Protein AF-F0S1W1-F1 (afdb_monomer_lite)

InterPro domains:
  IPR032820 Put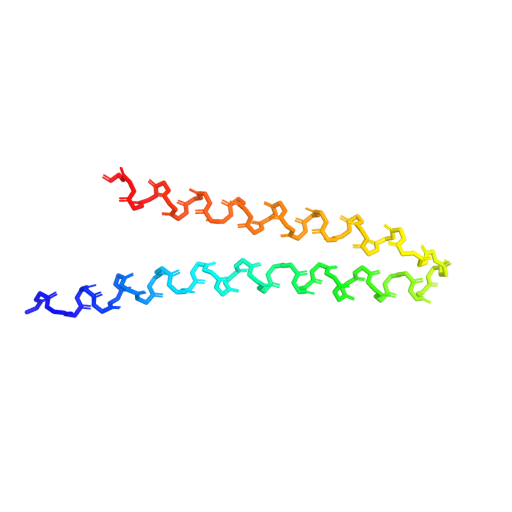ative F0F1-ATPase subunit, Ca2+/Mg2+ transporter [PF09527] (13-62)

Sequence (69 aa):
MGKLRDYIEKTSYMMVGVQFALSIIIGIVIGYYLDKWLDTFPWMTIFWFLIGFAAGLKNLYRELKKVSR

Foldseek 3Di:
DPVVVVVVVVVLVVVLVVQLVVLLVVLQVVQVVVCVVVVVPPVSNVVSNVVSNVVSVVSSVVSVVVVVD

Radius of gyration: 16.31 Å; chains: 1; bounding box: 36×11×50 Å

pLDDT: mean 84.77, std 9.5, range [53.59, 95.25]

Secondary structure (DSSP, 8-state):
-HHHHHHHHHHHHHHHHHHHHHHHHHHHHHHHHHHHHHT-TTHHHHHHHHHHHHHHHHHHHHHHHHHT-

Structure (mmCIF, N/CA/C/O backbone):
data_AF-F0S1W1-F1
#
_entry.id   AF-F0S1W1-F1
#
loop_
_atom_site.group_PDB
_atom_site.id
_atom_site.type_symbol
_atom_site.label_atom_id
_atom_site.label_alt_id
_atom_site.label_comp_id
_atom_site.label_asym_id
_atom_site.label_entity_id
_atom_site.label_seq_id
_atom_site.pdbx_PDB_ins_code
_atom_site.Cartn_x
_atom_site.Cartn_y
_atom_site.Cartn_z
_atom_site.occupancy
_atom_site.B_iso_or_equiv
_atom_site.auth_seq_id
_atom_site.auth_comp_id
_atom_site.auth_asym_id
_atom_site.auth_atom_id
_atom_site.pdbx_PDB_model_num
ATOM 1 N N . MET A 1 1 ? 12.285 -8.552 -34.431 1.00 57.38 1 MET A N 1
ATOM 2 C CA . MET A 1 1 ? 12.158 -8.930 -33.002 1.00 57.38 1 MET A CA 1
ATOM 3 C C . MET A 1 1 ? 12.344 -7.771 -32.004 1.00 57.38 1 MET A C 1
ATOM 5 O O . MET A 1 1 ? 12.208 -8.020 -30.817 1.00 57.38 1 MET A O 1
ATOM 9 N N . GLY A 1 2 ? 12.580 -6.514 -32.424 1.00 65.44 2 GLY A N 1
ATOM 10 C CA . GLY A 1 2 ? 12.752 -5.381 -31.487 1.00 65.44 2 GLY A CA 1
ATOM 11 C C . GLY A 1 2 ? 11.454 -4.862 -30.849 1.00 65.44 2 GLY A C 1
ATOM 12 O O . GLY A 1 2 ? 11.375 -4.751 -29.635 1.00 65.44 2 GLY A O 1
ATOM 13 N N . LYS A 1 3 ? 10.395 -4.652 -31.647 1.00 74.69 3 LYS A N 1
ATOM 14 C CA . LYS A 1 3 ? 9.135 -4.041 -31.172 1.00 74.69 3 LYS A CA 1
ATOM 15 C C . LYS A 1 3 ? 8.433 -4.822 -30.051 1.00 74.69 3 LYS A C 1
ATOM 17 O O . LYS A 1 3 ? 7.787 -4.224 -29.207 1.00 74.69 3 LYS A O 1
ATOM 22 N N . LEU A 1 4 ? 8.555 -6.154 -30.033 1.00 71.69 4 LEU A N 1
ATOM 23 C CA . LEU A 1 4 ? 7.887 -7.005 -29.041 1.00 71.69 4 LEU A CA 1
ATOM 24 C C . LEU A 1 4 ? 8.460 -6.813 -27.626 1.00 71.69 4 LEU A C 1
ATOM 26 O O . LEU A 1 4 ? 7.717 -6.904 -26.654 1.00 71.69 4 LEU A O 1
ATOM 30 N N . ARG A 1 5 ? 9.760 -6.510 -27.509 1.00 69.88 5 ARG A N 1
ATOM 31 C CA . ARG A 1 5 ? 10.400 -6.230 -26.217 1.00 69.88 5 ARG A CA 1
ATOM 32 C C . ARG A 1 5 ? 9.891 -4.916 -25.625 1.00 69.88 5 ARG A C 1
ATOM 34 O O . ARG A 1 5 ? 9.513 -4.924 -24.462 1.00 69.88 5 ARG A O 1
ATOM 41 N N . ASP A 1 6 ? 9.735 -3.873 -26.441 1.00 71.31 6 ASP A N 1
ATOM 42 C CA . ASP A 1 6 ? 9.169 -2.587 -26.000 1.00 71.31 6 ASP A CA 1
ATOM 43 C C . ASP A 1 6 ? 7.728 -2.718 -25.481 1.00 71.31 6 ASP A C 1
ATOM 45 O O . ASP A 1 6 ? 7.354 -2.073 -24.500 1.00 71.31 6 ASP A O 1
ATOM 49 N N . TYR A 1 7 ? 6.903 -3.567 -26.110 1.00 73.75 7 TYR A N 1
ATOM 50 C CA . TYR A 1 7 ? 5.547 -3.835 -25.614 1.00 73.75 7 TYR A CA 1
ATOM 51 C C . TYR A 1 7 ? 5.572 -4.546 -24.259 1.00 73.75 7 TYR A C 1
ATOM 53 O O . TYR A 1 7 ? 4.842 -4.153 -23.348 1.00 73.75 7 TYR A O 1
ATOM 61 N N . ILE A 1 8 ? 6.419 -5.564 -24.098 1.00 70.44 8 ILE A N 1
ATOM 62 C CA . ILE A 1 8 ? 6.559 -6.297 -22.830 1.00 70.44 8 ILE A CA 1
ATOM 63 C C . ILE A 1 8 ? 7.097 -5.370 -21.733 1.00 70.44 8 ILE A C 1
ATOM 65 O O . ILE A 1 8 ? 6.615 -5.409 -20.603 1.00 70.44 8 ILE A O 1
ATOM 69 N N . GLU A 1 9 ? 8.022 -4.477 -22.073 1.00 71.06 9 GLU A N 1
ATOM 70 C CA . GLU A 1 9 ? 8.605 -3.511 -21.147 1.00 71.06 9 GLU A CA 1
ATOM 71 C C . GLU A 1 9 ? 7.579 -2.463 -20.691 1.00 71.06 9 GLU A C 1
ATOM 73 O O . GLU A 1 9 ? 7.390 -2.272 -19.489 1.00 71.06 9 GLU A O 1
ATOM 78 N N . LYS A 1 10 ? 6.800 -1.878 -21.615 1.00 68.06 10 LYS A N 1
ATOM 79 C CA . LYS A 1 10 ? 5.666 -0.999 -21.264 1.00 68.06 10 LYS A CA 1
ATOM 80 C C . LYS A 1 10 ? 4.629 -1.691 -20.384 1.00 68.06 10 LYS A C 1
ATOM 82 O O . LYS A 1 10 ? 4.107 -1.078 -19.453 1.00 68.06 10 LYS A O 1
ATOM 87 N N . THR A 1 11 ? 4.331 -2.956 -20.670 1.00 75.12 11 THR A N 1
ATOM 88 C CA . THR A 1 11 ? 3.362 -3.742 -19.891 1.00 75.12 11 THR A CA 1
ATOM 89 C C . THR A 1 11 ? 3.890 -4.043 -18.491 1.00 75.12 11 THR A C 1
ATOM 91 O O . THR A 1 11 ? 3.120 -4.004 -17.533 1.00 75.12 11 THR A O 1
ATOM 94 N N . SER A 1 12 ? 5.203 -4.247 -18.351 1.00 75.56 12 SER A N 1
ATOM 95 C CA . SER A 1 12 ? 5.861 -4.440 -17.058 1.00 75.56 12 SER A CA 1
ATOM 96 C C . SER A 1 12 ? 5.617 -3.250 -16.127 1.00 75.56 12 SER A C 1
ATOM 98 O O . SER A 1 12 ? 5.118 -3.445 -15.022 1.00 75.56 12 SER A O 1
ATOM 100 N N . TYR A 1 13 ? 5.822 -2.009 -16.590 1.00 78.06 13 TYR A N 1
ATOM 101 C CA . TYR A 1 13 ? 5.576 -0.808 -15.773 1.00 78.06 13 TYR A CA 1
ATOM 102 C C . TYR A 1 13 ? 4.124 -0.688 -15.293 1.00 78.06 13 TYR A C 1
ATOM 104 O O . TYR A 1 13 ? 3.879 -0.392 -14.122 1.00 78.06 13 TYR A O 1
ATOM 112 N N . MET A 1 14 ? 3.155 -0.958 -16.172 1.00 83.56 14 MET A N 1
ATOM 113 C CA . MET A 1 14 ? 1.735 -0.964 -15.802 1.00 83.56 14 MET A CA 1
ATOM 114 C C . MET A 1 14 ? 1.432 -2.047 -14.761 1.00 83.56 14 MET A C 1
ATOM 116 O O . MET A 1 14 ? 0.695 -1.806 -13.804 1.00 83.56 14 MET A O 1
ATOM 120 N N . MET A 1 15 ? 2.042 -3.223 -14.902 1.00 86.56 15 MET A N 1
ATOM 121 C CA . MET A 1 15 ? 1.835 -4.340 -13.988 1.00 86.56 15 MET A CA 1
ATOM 122 C C . MET A 1 15 ? 2.365 -4.052 -12.580 1.00 86.56 15 MET A C 1
ATOM 124 O O . MET A 1 15 ? 1.733 -4.462 -11.610 1.00 86.56 15 MET A O 1
ATOM 128 N N . VAL A 1 16 ? 3.463 -3.300 -12.442 1.00 87.75 16 VAL A N 1
ATOM 129 C CA . VAL A 1 16 ? 3.980 -2.883 -11.126 1.00 87.75 16 VAL A CA 1
ATOM 130 C C . VAL A 1 16 ? 2.980 -1.988 -10.390 1.00 87.75 16 VAL A C 1
ATOM 132 O O . VAL A 1 16 ? 2.709 -2.213 -9.209 1.00 87.75 16 VAL A O 1
ATOM 135 N N . GLY A 1 17 ? 2.384 -1.012 -11.083 1.00 88.56 17 GLY A N 1
ATOM 136 C CA . GLY A 1 17 ? 1.351 -0.146 -10.504 1.00 88.56 17 GLY A CA 1
ATOM 137 C C . GLY A 1 17 ? 0.100 -0.923 -10.082 1.00 88.56 17 GLY A C 1
ATOM 138 O O . GLY A 1 17 ? -0.433 -0.708 -8.994 1.00 88.56 17 GLY A O 1
ATOM 139 N N . VAL A 1 18 ? -0.329 -1.889 -10.899 1.00 92.00 18 VAL A N 1
ATOM 140 C CA . VAL A 1 18 ? -1.462 -2.771 -10.575 1.00 92.00 18 VAL A CA 1
ATOM 141 C C . VAL A 1 18 ? -1.152 -3.659 -9.368 1.00 92.00 18 VAL A C 1
ATOM 143 O O . VAL A 1 18 ? -1.976 -3.762 -8.465 1.00 92.00 18 VAL A O 1
ATOM 146 N N . GLN A 1 19 ? 0.037 -4.265 -9.299 1.00 90.69 19 GLN A N 1
ATOM 147 C CA . GLN A 1 19 ? 0.453 -5.079 -8.149 1.00 90.69 19 GLN A CA 1
ATOM 148 C C . GLN A 1 19 ? 0.492 -4.263 -6.854 1.00 90.69 19 GLN A C 1
ATOM 150 O O . GLN A 1 19 ? 0.053 -4.745 -5.810 1.00 90.69 19 GLN A O 1
ATOM 155 N N . PHE A 1 20 ? 0.971 -3.020 -6.928 1.00 92.69 20 PHE A N 1
ATOM 156 C CA . PHE A 1 20 ? 0.962 -2.089 -5.806 1.00 92.69 20 PHE A CA 1
ATOM 157 C C . PHE A 1 20 ? -0.466 -1.808 -5.314 1.00 92.69 20 PHE A C 1
ATOM 159 O O . PHE A 1 20 ? -0.768 -2.013 -4.136 1.00 92.69 20 PHE A O 1
ATOM 166 N N . ALA A 1 21 ? -1.370 -1.427 -6.220 1.00 93.56 21 ALA A N 1
ATOM 167 C CA . ALA A 1 21 ? -2.769 -1.179 -5.878 1.00 93.56 21 ALA A CA 1
ATOM 168 C C . ALA A 1 21 ? -3.443 -2.424 -5.276 1.00 93.56 21 ALA A C 1
ATOM 170 O O . ALA A 1 21 ? -4.095 -2.331 -4.237 1.00 93.56 21 ALA A O 1
ATOM 171 N N . LEU A 1 22 ? -3.221 -3.602 -5.867 1.00 94.62 22 LEU A N 1
ATOM 172 C CA . LEU A 1 22 ? -3.755 -4.871 -5.366 1.00 94.62 22 LEU A CA 1
ATOM 173 C C . LEU A 1 22 ? -3.269 -5.183 -3.947 1.00 94.62 22 LEU A C 1
ATOM 175 O O . LEU A 1 22 ? -4.076 -5.580 -3.110 1.00 94.62 22 LEU A O 1
ATOM 179 N N . SER A 1 23 ? -1.985 -4.968 -3.642 1.00 93.31 23 SER A N 1
ATOM 180 C CA . SER A 1 23 ? -1.457 -5.211 -2.291 1.00 93.31 23 SER A CA 1
ATOM 181 C C . SER A 1 23 ? -2.110 -4.334 -1.218 1.00 93.31 23 SER A C 1
ATOM 183 O O . SER A 1 23 ? -2.397 -4.817 -0.123 1.00 93.31 23 SER A O 1
ATOM 185 N N . ILE A 1 24 ? -2.417 -3.077 -1.546 1.00 93.94 24 ILE A N 1
ATOM 186 C CA . ILE A 1 24 ? -3.132 -2.163 -0.649 1.00 93.94 24 ILE A CA 1
ATOM 187 C C . ILE A 1 24 ? -4.584 -2.606 -0.472 1.00 93.94 24 ILE A C 1
ATOM 189 O O . ILE A 1 24 ? -5.057 -2.696 0.658 1.00 93.94 24 ILE A O 1
ATOM 193 N N . ILE A 1 25 ? -5.279 -2.915 -1.572 1.00 95.25 25 ILE A N 1
ATOM 194 C CA . ILE A 1 25 ? -6.682 -3.353 -1.543 1.00 95.25 25 ILE A CA 1
ATOM 195 C C . ILE A 1 25 ? -6.829 -4.599 -0.669 1.00 95.25 25 ILE A C 1
ATOM 197 O O . ILE A 1 25 ? -7.706 -4.638 0.187 1.00 95.25 25 ILE A O 1
ATOM 201 N N . ILE A 1 26 ? -5.947 -5.589 -0.831 1.00 93.69 26 ILE A N 1
ATOM 202 C CA . ILE A 1 26 ? -5.962 -6.810 -0.016 1.00 93.69 26 ILE A CA 1
ATOM 203 C C . ILE A 1 26 ? -5.757 -6.475 1.467 1.00 93.69 26 ILE A C 1
ATOM 205 O O . ILE A 1 26 ? -6.506 -6.972 2.305 1.00 93.69 26 ILE A O 1
ATOM 209 N N . GLY A 1 27 ? -4.796 -5.604 1.798 1.00 92.19 27 GLY A N 1
ATOM 210 C CA . GLY A 1 27 ? -4.566 -5.161 3.177 1.00 92.19 27 GLY A CA 1
ATOM 211 C C . GLY A 1 27 ? -5.792 -4.483 3.792 1.00 92.19 27 GLY A C 1
ATOM 212 O O . GLY A 1 27 ? -6.194 -4.825 4.901 1.00 92.19 27 GLY A O 1
ATOM 213 N N . ILE A 1 28 ? -6.442 -3.584 3.051 1.00 92.00 28 ILE A N 1
ATOM 214 C CA . ILE A 1 28 ? -7.662 -2.900 3.504 1.00 92.00 28 ILE A CA 1
ATOM 215 C C . ILE A 1 28 ? -8.814 -3.890 3.690 1.00 92.00 28 ILE A C 1
ATOM 217 O O . ILE A 1 28 ? -9.493 -3.834 4.708 1.00 92.00 28 ILE A O 1
ATOM 221 N N . VAL A 1 29 ? -9.037 -4.806 2.742 1.00 93.94 29 VAL A N 1
ATOM 222 C CA . VAL A 1 29 ? -10.125 -5.797 2.821 1.00 93.94 29 VAL A CA 1
ATOM 223 C C . VAL A 1 29 ? -9.953 -6.701 4.041 1.00 93.94 29 VAL A C 1
ATOM 225 O O . VAL A 1 29 ? -10.912 -6.916 4.781 1.00 93.94 29 VAL A O 1
ATOM 228 N N . ILE A 1 30 ? -8.734 -7.193 4.282 1.00 91.69 30 ILE A N 1
ATOM 229 C CA . ILE A 1 30 ? -8.419 -8.016 5.457 1.00 91.69 30 ILE A CA 1
ATOM 230 C C . ILE A 1 30 ? -8.609 -7.205 6.741 1.00 91.69 30 ILE A C 1
ATOM 232 O O . ILE A 1 30 ? -9.278 -7.667 7.664 1.00 91.69 30 ILE A O 1
ATOM 236 N N . GLY A 1 31 ? -8.059 -5.991 6.789 1.00 89.75 31 GLY A N 1
ATOM 237 C CA . GLY A 1 31 ? -8.148 -5.119 7.955 1.00 89.75 31 GLY A CA 1
ATOM 238 C C . GLY A 1 31 ? -9.585 -4.739 8.307 1.00 89.75 31 GLY A C 1
ATOM 239 O O . GLY A 1 31 ? -9.955 -4.804 9.475 1.00 89.75 31 GLY A O 1
ATOM 240 N N . TYR A 1 32 ? -10.414 -4.455 7.301 1.00 90.38 32 TYR A N 1
ATOM 241 C CA . TYR A 1 32 ? -11.834 -4.160 7.475 1.00 90.38 32 TYR A CA 1
ATOM 242 C C . TYR A 1 32 ? -12.610 -5.364 8.017 1.00 90.38 32 TYR A C 1
ATOM 244 O O . TYR A 1 32 ? -13.443 -5.220 8.912 1.00 90.38 32 TYR A O 1
ATOM 252 N N . TYR A 1 33 ? -12.333 -6.565 7.500 1.00 90.25 33 TYR A N 1
ATOM 253 C CA . TYR A 1 33 ? -12.997 -7.779 7.974 1.00 90.25 33 TYR A CA 1
ATOM 254 C C . TYR A 1 33 ? -12.602 -8.113 9.419 1.00 90.25 33 TYR A C 1
ATOM 256 O O . TYR A 1 33 ? -13.459 -8.509 10.209 1.00 90.25 33 TYR A O 1
ATOM 264 N N . LEU A 1 34 ? -11.332 -7.896 9.785 1.00 88.38 34 LEU A N 1
ATOM 265 C CA . LEU A 1 34 ? -10.868 -8.020 11.169 1.00 88.38 34 LEU A CA 1
ATOM 266 C C . LEU A 1 34 ? -11.508 -6.977 12.084 1.00 88.38 34 LEU A C 1
ATOM 268 O O . LEU A 1 34 ? -11.975 -7.336 13.160 1.00 88.38 34 LEU A O 1
ATOM 272 N N . ASP A 1 35 ? -11.552 -5.713 11.662 1.00 87.31 35 ASP A N 1
ATOM 273 C CA . ASP A 1 35 ? -12.165 -4.639 12.447 1.00 87.31 35 ASP A CA 1
ATOM 274 C C . ASP A 1 35 ? -13.647 -4.907 12.707 1.00 87.31 35 ASP A C 1
ATOM 276 O O . ASP A 1 35 ? -14.123 -4.647 13.807 1.00 87.31 35 ASP A O 1
ATOM 280 N N . LYS A 1 36 ? -14.369 -5.475 11.732 1.00 86.88 36 LYS A N 1
ATOM 281 C CA . LYS A 1 36 ? -15.773 -5.874 11.900 1.00 86.88 36 LYS A CA 1
ATOM 282 C C . LYS A 1 36 ? -15.944 -7.057 12.856 1.00 86.88 36 LYS A C 1
ATOM 284 O O . LYS A 1 36 ? -16.984 -7.179 13.491 1.00 86.88 36 LYS A O 1
ATOM 289 N N . TRP A 1 37 ? -14.962 -7.952 12.928 1.00 89.25 37 TRP A N 1
ATOM 290 C CA . TRP A 1 37 ? -15.013 -9.113 13.818 1.00 89.25 37 TRP A CA 1
ATOM 291 C C . TRP A 1 37 ? -14.625 -8.769 15.263 1.00 89.25 37 TRP A C 1
ATOM 293 O O . TRP A 1 37 ? -15.150 -9.374 16.193 1.00 89.25 37 TRP A O 1
ATOM 303 N N . LEU A 1 38 ? -13.725 -7.800 15.446 1.00 87.50 38 LEU A N 1
ATOM 304 C CA . LEU A 1 38 ? -13.195 -7.385 16.750 1.00 87.50 38 LEU A CA 1
ATOM 305 C C . LEU A 1 38 ? -13.837 -6.101 17.304 1.00 87.50 38 LEU A C 1
ATOM 307 O O . LEU A 1 38 ? -13.484 -5.690 18.405 1.00 87.50 38 LEU A O 1
ATOM 311 N N . ASP A 1 39 ? -14.740 -5.458 16.552 1.00 81.69 39 ASP A N 1
ATOM 312 C CA . ASP A 1 39 ? -15.321 -4.135 16.851 1.00 81.69 39 ASP A CA 1
ATOM 313 C C . ASP A 1 39 ? -14.265 -3.026 17.082 1.00 81.69 39 ASP A C 1
ATOM 315 O O . ASP A 1 39 ? -14.507 -2.014 17.738 1.00 81.69 39 ASP A O 1
ATOM 319 N N . THR A 1 40 ? -13.066 -3.181 16.509 1.00 84.38 40 THR A N 1
ATOM 320 C CA . THR A 1 40 ? -11.931 -2.251 16.678 1.00 84.38 40 THR A CA 1
ATOM 321 C C . THR A 1 40 ? -11.839 -1.177 15.596 1.00 84.38 40 THR A C 1
ATOM 323 O O . THR A 1 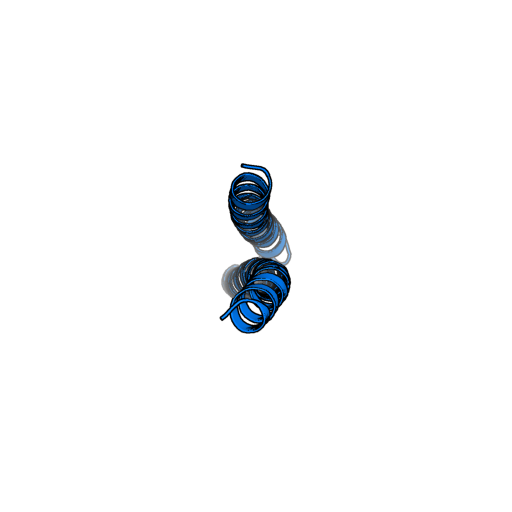40 ? -10.814 -0.497 15.497 1.00 84.38 40 THR A O 1
ATOM 326 N N . PHE A 1 41 ? -12.877 -1.014 14.772 1.00 78.56 41 PHE A N 1
ATOM 327 C CA . PHE A 1 41 ? -12.842 -0.102 13.630 1.00 78.56 41 PHE A CA 1
ATOM 328 C C . PHE A 1 41 ? -12.427 1.326 14.049 1.00 78.56 41 PHE A C 1
ATOM 330 O O . PHE A 1 41 ? -13.073 1.895 14.933 1.00 78.56 41 PHE A O 1
ATOM 337 N N . PRO A 1 42 ? -11.383 1.938 13.439 1.00 79.62 42 PRO A N 1
ATOM 338 C CA . PRO A 1 42 ? -10.636 1.527 12.237 1.00 79.62 42 PRO A CA 1
ATOM 339 C C . PRO A 1 42 ? -9.180 1.062 12.503 1.00 79.62 42 PRO A C 1
ATOM 341 O O . PRO A 1 42 ? -8.320 1.169 11.621 1.00 79.62 42 PRO A O 1
ATOM 344 N N . TRP A 1 43 ? -8.846 0.622 13.720 1.00 86.56 43 TRP A N 1
ATOM 345 C CA . TRP A 1 43 ? -7.455 0.389 14.130 1.00 86.56 43 TRP A CA 1
ATOM 346 C C . TRP A 1 43 ? -6.776 -0.758 13.372 1.00 86.56 43 TRP A C 1
ATOM 348 O O . TRP A 1 43 ? -5.639 -0.586 12.915 1.00 86.56 43 TRP A O 1
ATOM 358 N N . MET A 1 44 ? -7.441 -1.905 13.181 1.00 85.00 44 MET A N 1
ATOM 359 C CA . MET A 1 44 ? -6.850 -3.007 12.408 1.00 85.00 44 MET A CA 1
ATOM 360 C C . MET A 1 44 ? -6.757 -2.650 10.929 1.00 85.00 44 MET A C 1
ATOM 362 O O . MET A 1 44 ? -5.765 -2.993 10.287 1.00 85.00 44 MET A O 1
ATOM 366 N N . THR A 1 45 ? -7.720 -1.908 10.385 1.00 86.94 45 THR A N 1
ATOM 367 C CA . THR A 1 45 ? -7.676 -1.442 8.994 1.00 86.94 45 THR A CA 1
ATOM 368 C C . THR A 1 45 ? -6.443 -0.586 8.732 1.00 86.94 45 THR A C 1
ATOM 370 O O . THR A 1 45 ? -5.756 -0.815 7.739 1.00 86.94 45 THR A O 1
ATOM 373 N N . ILE A 1 46 ? -6.101 0.345 9.628 1.00 90.50 46 ILE A N 1
ATOM 374 C CA . ILE A 1 46 ? -4.895 1.182 9.491 1.00 90.50 46 ILE A CA 1
ATOM 375 C C . ILE A 1 46 ? -3.625 0.328 9.568 1.00 90.50 46 ILE A C 1
ATOM 377 O O . ILE A 1 46 ? -2.721 0.487 8.746 1.00 90.50 46 ILE A O 1
ATOM 381 N N . PHE A 1 47 ? -3.555 -0.601 10.521 1.00 91.88 47 PHE A N 1
ATOM 382 C CA . PHE A 1 47 ? -2.397 -1.481 10.673 1.00 91.88 47 PHE A CA 1
ATOM 383 C C . PHE A 1 47 ? -2.171 -2.358 9.430 1.00 91.88 47 PHE A C 1
ATOM 385 O O . PHE A 1 47 ? -1.071 -2.392 8.873 1.00 91.88 47 PHE A O 1
ATOM 392 N N . TRP A 1 48 ? -3.221 -3.013 8.936 1.00 89.31 48 TRP A N 1
ATOM 393 C CA . TRP A 1 48 ? -3.150 -3.853 7.739 1.00 89.31 48 TRP A CA 1
ATOM 394 C C . TRP A 1 48 ? -2.946 -3.052 6.454 1.00 89.31 48 TRP A C 1
ATOM 396 O O . TRP A 1 48 ? -2.252 -3.518 5.548 1.00 89.31 48 TRP A O 1
ATOM 406 N N . PHE A 1 49 ? -3.473 -1.829 6.383 1.00 91.88 49 PHE A N 1
ATOM 407 C CA . PHE A 1 49 ? -3.171 -0.895 5.304 1.00 91.88 49 PHE A CA 1
ATOM 408 C C . PHE A 1 49 ? -1.676 -0.573 5.251 1.00 91.88 49 PHE A C 1
ATOM 410 O O . 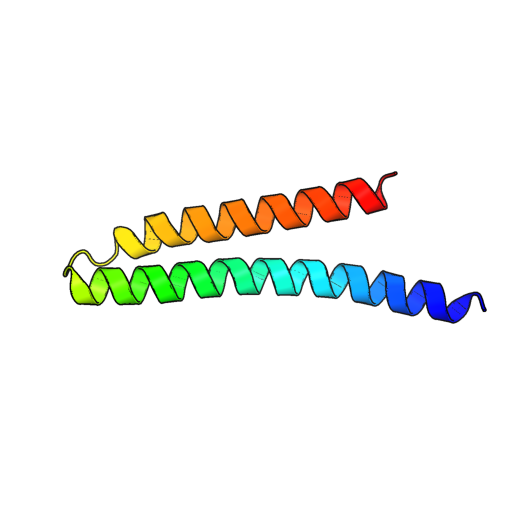PHE A 1 49 ? -1.079 -0.668 4.180 1.00 91.88 49 PHE A O 1
ATOM 417 N N . LEU A 1 50 ? -1.047 -0.255 6.388 1.00 93.81 50 LEU A N 1
ATOM 418 C CA . LEU A 1 50 ? 0.391 0.034 6.447 1.00 93.81 50 LEU A CA 1
ATOM 419 C C . LEU A 1 50 ? 1.231 -1.169 6.006 1.00 93.81 50 LEU A C 1
ATOM 421 O O . LEU A 1 50 ? 2.203 -1.001 5.268 1.00 93.81 50 LEU A O 1
ATOM 425 N N . ILE A 1 51 ? 0.834 -2.381 6.397 1.00 93.06 51 ILE A N 1
ATOM 426 C CA . ILE A 1 51 ? 1.484 -3.617 5.942 1.00 93.06 51 ILE A CA 1
ATOM 427 C C . ILE A 1 51 ? 1.327 -3.790 4.427 1.00 93.06 51 ILE A C 1
ATOM 429 O O . ILE A 1 51 ? 2.319 -4.028 3.734 1.00 93.06 51 ILE A O 1
ATOM 433 N N . GLY A 1 52 ? 0.109 -3.647 3.897 1.00 90.75 52 GLY A N 1
ATOM 434 C CA . GLY A 1 52 ? -0.166 -3.749 2.460 1.00 90.75 52 GLY A CA 1
ATOM 435 C C . GLY A 1 52 ? 0.602 -2.705 1.648 1.00 90.75 52 GLY A C 1
ATOM 436 O O . GLY A 1 52 ? 1.207 -3.026 0.625 1.00 90.75 52 GLY A O 1
ATOM 437 N N . PHE A 1 53 ? 0.670 -1.476 2.153 1.00 92.62 53 PHE A N 1
ATOM 438 C CA . PHE A 1 53 ? 1.428 -0.376 1.569 1.00 92.62 53 PHE A CA 1
ATOM 439 C C . PHE A 1 53 ? 2.937 -0.654 1.564 1.00 92.62 53 PHE A C 1
ATOM 441 O O . PHE A 1 53 ? 3.586 -0.522 0.525 1.00 92.62 53 PHE A O 1
ATOM 448 N N . ALA A 1 54 ? 3.502 -1.113 2.685 1.00 94.56 54 ALA A N 1
ATOM 449 C CA . ALA A 1 54 ? 4.916 -1.474 2.776 1.00 94.56 54 ALA A CA 1
ATOM 450 C C . ALA A 1 54 ? 5.277 -2.646 1.846 1.00 94.56 54 ALA A C 1
ATOM 452 O O . ALA A 1 54 ? 6.318 -2.619 1.183 1.00 94.56 54 ALA A O 1
ATOM 453 N N . ALA A 1 55 ? 4.411 -3.658 1.747 1.00 92.12 55 ALA A N 1
ATOM 454 C CA . ALA A 1 55 ? 4.584 -4.782 0.828 1.00 92.12 55 ALA A CA 1
ATOM 455 C C . ALA A 1 55 ? 4.556 -4.328 -0.640 1.00 92.12 55 ALA A C 1
ATOM 457 O O . ALA A 1 55 ? 5.418 -4.725 -1.432 1.00 92.12 55 ALA A O 1
ATOM 458 N N . GLY A 1 56 ? 3.615 -3.448 -0.988 1.00 91.44 56 GLY A N 1
ATOM 459 C CA . GLY A 1 56 ? 3.538 -2.828 -2.304 1.00 91.44 56 GLY A CA 1
ATOM 460 C C . GLY A 1 56 ? 4.800 -2.034 -2.639 1.00 91.44 56 GLY A C 1
ATOM 461 O O . GLY A 1 56 ? 5.394 -2.242 -3.700 1.00 91.44 56 GLY A O 1
ATOM 462 N N . LEU A 1 57 ? 5.250 -1.162 -1.732 1.00 93.56 57 LEU A N 1
ATOM 463 C CA . LEU A 1 57 ? 6.461 -0.358 -1.924 1.00 93.56 57 LEU A CA 1
ATOM 464 C C . LEU A 1 57 ? 7.705 -1.230 -2.101 1.00 93.56 57 LEU A C 1
ATOM 466 O O . LEU A 1 57 ? 8.544 -0.940 -2.951 1.00 93.56 57 LEU A O 1
ATOM 470 N N . LYS A 1 58 ? 7.820 -2.327 -1.345 1.00 91.88 58 LYS A N 1
ATOM 471 C CA . LYS A 1 58 ? 8.927 -3.281 -1.484 1.00 91.88 58 LYS A CA 1
ATOM 472 C C . LYS A 1 58 ? 8.957 -3.923 -2.874 1.00 91.88 58 LYS A C 1
ATOM 474 O O . LYS A 1 58 ? 10.037 -4.067 -3.449 1.00 91.88 58 LYS A O 1
ATOM 479 N N . ASN A 1 59 ? 7.797 -4.293 -3.421 1.00 89.88 59 ASN A N 1
ATOM 480 C CA . ASN A 1 59 ? 7.702 -4.828 -4.782 1.00 89.88 59 ASN A CA 1
ATOM 481 C C . ASN A 1 59 ? 8.053 -3.766 -5.827 1.00 89.88 59 ASN A C 1
ATOM 483 O O . ASN A 1 59 ? 8.890 -4.031 -6.687 1.00 89.88 59 ASN A O 1
ATOM 487 N N . LEU A 1 60 ? 7.499 -2.558 -5.705 1.00 89.38 60 LEU A N 1
ATOM 488 C CA . LEU A 1 60 ? 7.816 -1.429 -6.581 1.00 89.38 60 LEU A CA 1
ATOM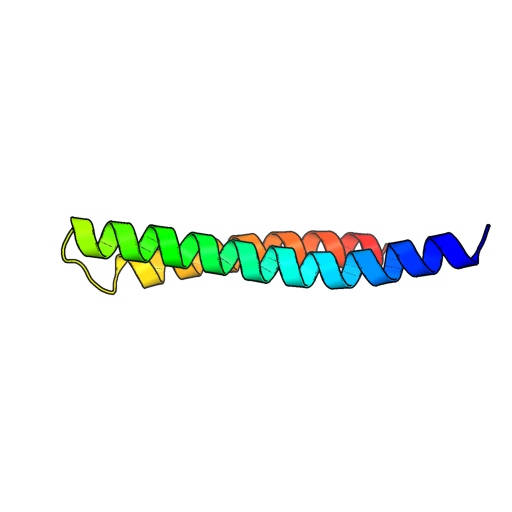 489 C C . LEU A 1 60 ? 9.322 -1.141 -6.597 1.00 89.38 60 LEU A C 1
ATOM 491 O O . LEU A 1 60 ? 9.929 -1.082 -7.662 1.00 89.38 60 LEU A O 1
ATOM 495 N N . TYR A 1 61 ? 9.948 -1.041 -5.424 1.00 89.25 61 TYR A N 1
ATOM 496 C CA . TYR A 1 61 ? 11.383 -0.792 -5.299 1.00 89.25 61 TYR A CA 1
ATOM 497 C C . TYR A 1 61 ? 12.227 -1.897 -5.948 1.00 89.25 61 TYR A C 1
ATOM 499 O O . TYR A 1 61 ? 13.224 -1.613 -6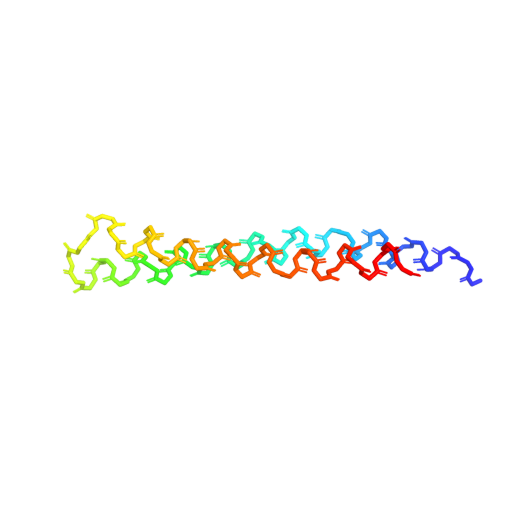.612 1.00 89.25 61 TYR A O 1
ATOM 507 N N . ARG A 1 62 ? 11.822 -3.165 -5.801 1.00 86.88 62 ARG A N 1
ATOM 508 C CA . ARG A 1 62 ? 12.501 -4.295 -6.448 1.00 86.88 62 ARG A CA 1
ATOM 509 C C . ARG A 1 62 ? 12.436 -4.203 -7.970 1.00 86.88 62 ARG A C 1
ATOM 511 O O . ARG A 1 62 ? 13.443 -4.470 -8.619 1.00 86.88 62 ARG A O 1
ATOM 518 N N . GLU A 1 63 ? 11.282 -3.853 -8.529 1.00 85.56 63 GLU A N 1
ATOM 519 C CA . GLU A 1 63 ? 11.115 -3.736 -9.981 1.00 85.56 63 GLU A CA 1
ATOM 520 C C . GLU A 1 63 ? 11.847 -2.506 -10.534 1.00 85.56 63 GLU A C 1
ATOM 522 O O . GLU A 1 63 ? 12.573 -2.627 -11.517 1.00 85.56 63 GLU A O 1
ATOM 527 N N . LEU A 1 64 ? 11.802 -1.363 -9.842 1.00 84.06 64 LEU A N 1
ATOM 528 C CA . LEU A 1 64 ? 12.591 -0.178 -10.206 1.00 84.06 64 LEU A CA 1
ATOM 529 C C . LEU A 1 64 ? 14.099 -0.463 -10.206 1.00 84.06 64 LEU A C 1
ATOM 531 O O . LEU A 1 64 ? 14.806 -0.052 -11.123 1.00 84.06 64 LEU A O 1
ATOM 535 N N . LYS A 1 65 ? 14.597 -1.220 -9.221 1.00 83.88 65 LYS A N 1
ATOM 536 C CA . LYS A 1 65 ? 16.013 -1.613 -9.146 1.00 83.88 65 LYS A CA 1
ATOM 537 C C . LYS A 1 65 ? 16.435 -2.578 -10.260 1.00 83.88 65 LYS A C 1
ATOM 539 O O . LYS A 1 65 ? 17.612 -2.615 -10.604 1.00 83.88 65 LYS A O 1
ATOM 544 N N . LYS A 1 66 ? 15.511 -3.381 -10.800 1.00 77.69 66 LYS A N 1
ATOM 545 C CA . LYS A 1 66 ? 15.779 -4.227 -11.977 1.00 77.69 66 LYS A CA 1
ATOM 546 C C . LYS A 1 66 ? 15.832 -3.411 -13.260 1.00 77.69 66 LYS A C 1
ATOM 548 O O . LYS A 1 66 ? 16.607 -3.750 -14.134 1.00 77.69 66 LYS A O 1
ATOM 553 N N . VAL A 1 67 ? 15.005 -2.373 -13.369 1.00 73.44 67 VAL A N 1
ATOM 554 C CA . VAL A 1 67 ? 15.007 -1.470 -14.528 1.00 73.44 67 VAL A CA 1
ATOM 555 C C . VAL A 1 67 ? 16.261 -0.595 -14.539 1.00 73.44 67 VAL A C 1
ATOM 557 O O . VAL A 1 67 ? 16.807 -0.314 -15.597 1.00 73.44 67 VAL A O 1
ATOM 560 N N . SER A 1 68 ? 16.740 -0.166 -13.367 1.00 67.19 68 SER A N 1
ATOM 561 C CA . SER A 1 68 ? 17.919 0.702 -13.260 1.00 67.19 68 SER A CA 1
ATOM 562 C C . SER A 1 68 ? 19.266 -0.017 -13.427 1.00 67.19 68 SER A C 1
ATOM 564 O O . SER A 1 68 ? 20.297 0.618 -13.203 1.00 67.19 68 SER A O 1
ATOM 566 N N . ARG A 1 69 ? 19.286 -1.327 -13.689 1.00 53.59 69 ARG A N 1
ATOM 567 C CA . ARG A 1 69 ? 20.500 -2.152 -13.733 1.00 53.59 69 ARG A CA 1
ATOM 568 C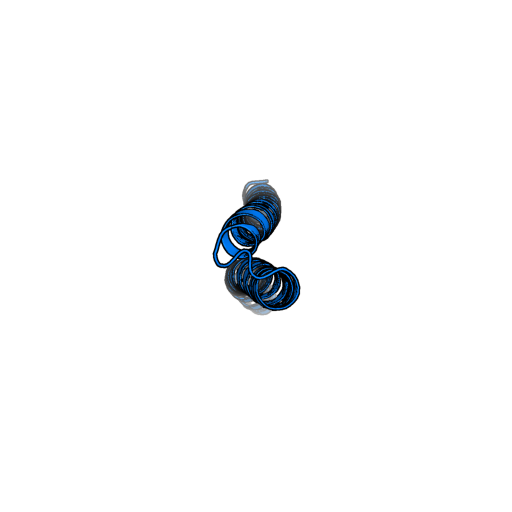 C . ARG A 1 69 ? 20.596 -2.886 -15.058 1.00 53.59 69 ARG A C 1
ATOM 570 O O . ARG A 1 69 ? 21.728 -2.945 -15.577 1.00 53.59 69 ARG A O 1
#

Organism: Desulfurobacterium thermolithotrophum (strain DSM 11699 / BSA) (NCBI:txid868864)